Protein AF-A0A6Y6PSJ0-F1 (afdb_monomer)

Structure (mmCIF, N/CA/C/O backbone):
data_AF-A0A6Y6PSJ0-F1
#
_entry.id   AF-A0A6Y6PSJ0-F1
#
loop_
_atom_site.group_PDB
_atom_site.id
_atom_site.type_symbol
_atom_site.label_atom_id
_atom_site.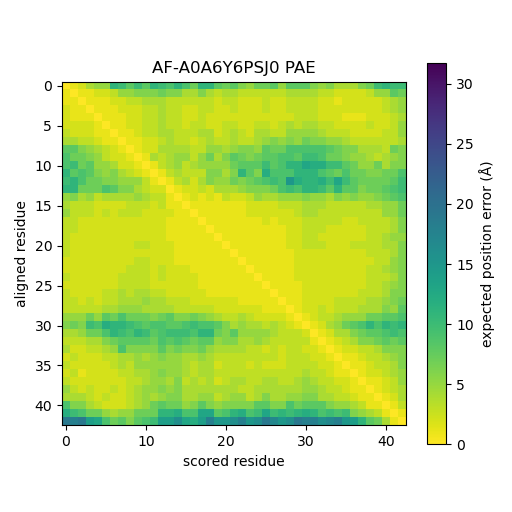label_alt_id
_atom_site.label_comp_id
_atom_site.label_asym_id
_atom_site.label_entity_id
_atom_site.label_seq_id
_atom_site.pdbx_PDB_ins_code
_atom_site.Cartn_x
_atom_site.Cartn_y
_atom_site.Cartn_z
_atom_site.occupancy
_atom_site.B_iso_or_equiv
_atom_site.auth_seq_id
_atom_site.auth_comp_id
_atom_site.auth_asym_id
_atom_site.auth_atom_id
_atom_site.pdbx_PDB_model_num
ATOM 1 N N . MET A 1 1 ? -14.806 6.598 8.989 1.00 87.00 1 MET A N 1
ATOM 2 C CA . MET A 1 1 ? -14.149 7.544 8.051 1.00 87.00 1 MET A CA 1
ATOM 3 C C . MET A 1 1 ? -13.681 6.758 6.831 1.00 87.00 1 MET A C 1
ATOM 5 O O . MET A 1 1 ? -13.478 5.557 6.978 1.00 87.00 1 MET A O 1
ATOM 9 N N . LYS A 1 2 ? -13.560 7.383 5.652 1.00 90.25 2 LYS A N 1
ATOM 10 C CA . LYS A 1 2 ? -13.086 6.722 4.425 1.00 90.25 2 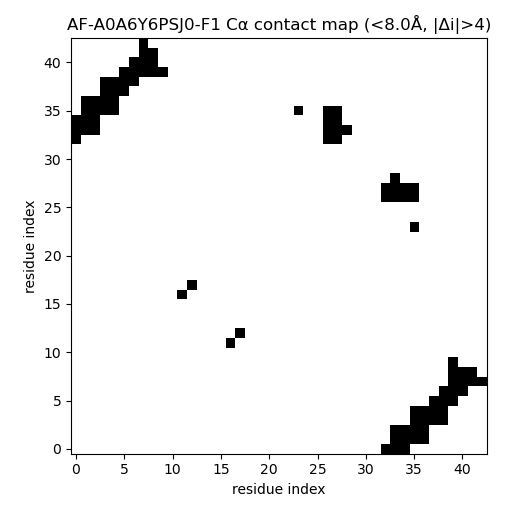LYS A CA 1
ATOM 11 C C . LYS A 1 2 ? -11.875 7.469 3.858 1.00 90.25 2 LYS A C 1
ATOM 13 O O . LYS A 1 2 ? -11.929 8.692 3.770 1.00 90.25 2 LYS A O 1
ATOM 18 N N . ILE A 1 3 ? -10.816 6.743 3.502 1.00 92.06 3 ILE A N 1
ATOM 19 C CA . ILE A 1 3 ? -9.589 7.273 2.885 1.00 92.06 3 ILE A CA 1
ATOM 20 C C . ILE A 1 3 ? -9.374 6.558 1.548 1.00 92.06 3 ILE A C 1
ATOM 22 O O . ILE A 1 3 ? -9.461 5.335 1.489 1.00 92.06 3 ILE A O 1
ATOM 26 N N . ALA A 1 4 ? -9.091 7.308 0.482 1.00 93.81 4 ALA A N 1
ATOM 27 C CA . ALA A 1 4 ? -8.756 6.757 -0.829 1.00 93.81 4 ALA A CA 1
ATOM 28 C C . ALA A 1 4 ? -7.314 7.125 -1.203 1.00 93.81 4 ALA A C 1
ATOM 30 O O . ALA A 1 4 ? -6.959 8.304 -1.217 1.00 93.81 4 ALA A O 1
ATOM 31 N N . PHE A 1 5 ? -6.500 6.118 -1.513 1.00 91.75 5 PHE A N 1
ATOM 32 C CA . PHE A 1 5 ? -5.143 6.262 -2.031 1.00 91.75 5 PHE A CA 1
ATOM 33 C C . PHE A 1 5 ? -5.196 6.184 -3.558 1.00 91.75 5 PHE A C 1
ATOM 35 O O . PHE A 1 5 ? -5.648 5.179 -4.106 1.00 91.75 5 PHE A O 1
ATOM 42 N N . ILE A 1 6 ? -4.762 7.244 -4.242 1.00 92.06 6 ILE A N 1
ATOM 43 C CA . ILE A 1 6 ? -4.767 7.330 -5.707 1.00 92.06 6 ILE A CA 1
ATOM 44 C C . ILE A 1 6 ? -3.361 7.604 -6.237 1.00 92.06 6 ILE A C 1
ATOM 46 O O . ILE A 1 6 ? -2.617 8.386 -5.644 1.00 92.06 6 ILE A O 1
ATOM 50 N N . GLY A 1 7 ? -3.003 6.981 -7.357 1.00 89.50 7 GLY A N 1
ATOM 51 C CA . GLY A 1 7 ? -1.714 7.199 -8.009 1.00 89.50 7 GLY A CA 1
ATOM 52 C C . GLY A 1 7 ? -1.663 6.648 -9.430 1.00 89.50 7 GLY A C 1
A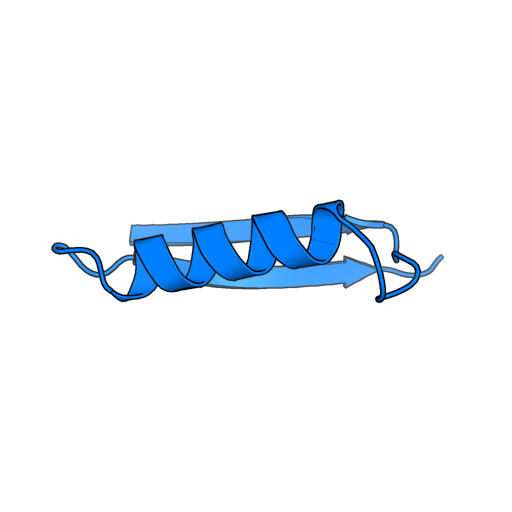TOM 53 O O . GLY A 1 7 ? -2.562 5.926 -9.869 1.00 89.50 7 GLY A O 1
ATOM 54 N N . GLU A 1 8 ? -0.602 6.990 -10.155 1.00 88.62 8 GLU A N 1
ATOM 55 C CA . GLU A 1 8 ? -0.266 6.294 -11.401 1.00 88.62 8 GLU A CA 1
ATOM 56 C C . GLU A 1 8 ? 0.137 4.844 -11.104 1.00 88.62 8 GLU A C 1
ATOM 58 O O . GLU A 1 8 ? 0.522 4.514 -9.980 1.00 88.62 8 GLU A O 1
ATOM 63 N N . ALA A 1 9 ? 0.018 3.970 -12.103 1.00 86.56 9 ALA A N 1
ATOM 64 C CA . ALA A 1 9 ? 0.418 2.577 -11.980 1.00 86.56 9 ALA A CA 1
ATOM 65 C C . ALA A 1 9 ? 1.884 2.439 -11.552 1.00 86.56 9 ALA A C 1
ATOM 67 O O . ALA A 1 9 ? 2.788 3.061 -12.110 1.00 86.56 9 ALA A O 1
ATOM 68 N N . VAL A 1 10 ? 2.097 1.587 -10.554 1.00 83.56 10 VAL A N 1
ATOM 69 C CA . VAL A 1 10 ? 3.405 1.277 -9.971 1.00 83.56 10 VAL A CA 1
ATOM 70 C C . VAL A 1 10 ? 3.812 -0.140 -10.359 1.00 83.56 10 VAL A C 1
ATOM 72 O O . VAL A 1 10 ? 2.986 -0.922 -10.830 1.00 83.56 10 VAL A O 1
ATOM 75 N N . SER A 1 11 ? 5.085 -0.489 -10.177 1.00 82.88 11 SER A N 1
ATOM 76 C CA . SER A 1 11 ? 5.602 -1.811 -10.552 1.00 82.88 11 SER A CA 1
ATOM 77 C C . SER A 1 11 ? 4.974 -2.964 -9.756 1.00 82.88 11 SER A C 1
ATOM 79 O O . SER A 1 11 ? 5.069 -4.110 -10.189 1.00 82.88 11 SER A O 1
ATOM 81 N N . GLY A 1 12 ? 4.351 -2.689 -8.605 1.00 78.69 12 GLY A N 1
ATOM 82 C CA . GLY A 1 12 ? 3.696 -3.683 -7.749 1.00 78.69 12 GLY A CA 1
ATOM 83 C C . GLY A 1 12 ? 4.655 -4.387 -6.785 1.00 78.69 12 GLY A C 1
ATOM 84 O O . GLY A 1 12 ? 4.219 -5.154 -5.930 1.00 78.69 12 GLY A O 1
ATOM 85 N N . PHE A 1 13 ? 5.955 -4.107 -6.895 1.00 77.31 13 PHE A N 1
ATOM 86 C CA . PHE A 1 13 ? 7.017 -4.676 -6.073 1.00 77.31 13 PHE A CA 1
ATOM 87 C C . PHE A 1 13 ? 8.022 -3.576 -5.737 1.00 77.31 13 PHE A C 1
ATOM 89 O O . PHE A 1 13 ? 8.944 -3.293 -6.505 1.00 77.31 13 PHE A O 1
ATOM 96 N N . GLY 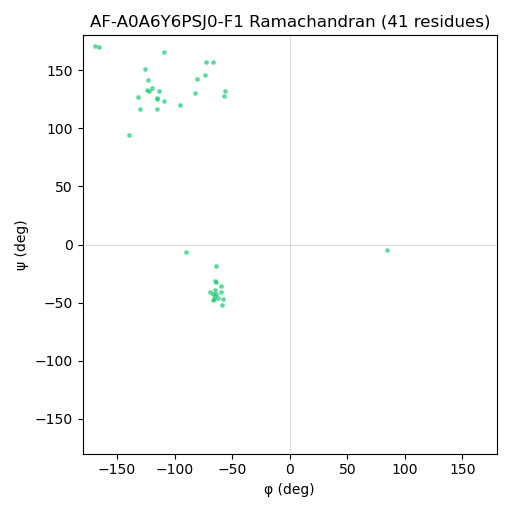A 1 14 ? 7.829 -2.948 -4.580 1.00 87.31 14 GLY A N 1
ATOM 97 C CA . GLY A 1 14 ? 8.650 -1.835 -4.134 1.00 87.31 14 GLY A CA 1
ATOM 98 C C . GLY A 1 14 ? 8.402 -1.450 -2.678 1.00 87.31 14 GLY A C 1
ATOM 99 O O . GLY A 1 14 ? 7.493 -1.938 -1.994 1.00 87.31 14 GLY A O 1
ATOM 100 N N . GLY A 1 15 ? 9.264 -0.560 -2.181 1.00 90.94 15 GLY A N 1
ATOM 101 C CA . GLY A 1 15 ? 9.141 -0.023 -0.826 1.00 90.94 15 GLY A CA 1
ATOM 102 C C . GLY A 1 15 ? 7.864 0.799 -0.648 1.00 90.94 15 GLY A C 1
ATOM 103 O O . GLY A 1 15 ? 7.264 0.776 0.422 1.00 90.94 15 GLY A O 1
ATOM 104 N N . MET A 1 16 ? 7.408 1.470 -1.708 1.00 89.62 16 MET A N 1
ATOM 105 C CA . MET A 1 16 ? 6.200 2.288 -1.668 1.00 89.62 16 MET A CA 1
ATOM 106 C C . MET A 1 16 ? 4.947 1.430 -1.466 1.00 89.62 16 MET A C 1
ATOM 108 O O . MET A 1 16 ? 4.162 1.708 -0.565 1.00 89.62 16 MET A O 1
ATOM 112 N N . GLU A 1 17 ? 4.788 0.351 -2.229 1.00 88.69 17 GLU A N 1
ATOM 113 C CA . GLU A 1 17 ? 3.674 -0.593 -2.108 1.00 88.69 17 GLU A CA 1
ATOM 114 C C . GLU A 1 17 ? 3.628 -1.220 -0.710 1.00 88.69 17 GLU A C 1
ATOM 116 O O . GLU A 1 17 ? 2.563 -1.319 -0.100 1.00 88.69 17 GLU A O 1
ATOM 121 N N . THR A 1 18 ? 4.801 -1.560 -0.168 1.00 93.06 18 THR A N 1
ATOM 122 C CA . THR A 1 18 ? 4.939 -2.108 1.188 1.00 93.06 18 THR A CA 1
ATOM 123 C C . THR A 1 18 ? 4.467 -1.110 2.246 1.00 93.06 18 THR A C 1
ATOM 125 O O . THR A 1 18 ? 3.702 -1.465 3.144 1.00 93.06 18 THR A O 1
ATOM 128 N N . VAL A 1 19 ? 4.887 0.155 2.137 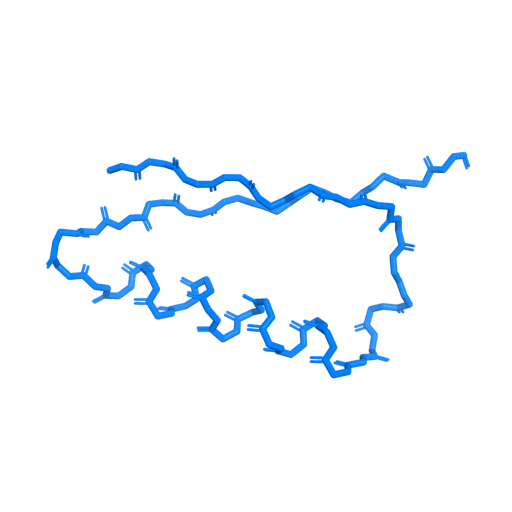1.00 94.44 19 VAL A N 1
ATOM 129 C CA . VAL A 1 19 ? 4.495 1.205 3.085 1.00 94.44 19 VAL A CA 1
ATOM 130 C C . VAL A 1 19 ? 3.000 1.495 2.996 1.00 94.44 19 VAL A C 1
ATOM 132 O O . VAL A 1 19 ? 2.339 1.539 4.033 1.00 94.44 19 VAL A O 1
ATOM 135 N N . ILE A 1 20 ? 2.445 1.655 1.790 1.00 92.62 20 ILE A N 1
ATOM 136 C CA . ILE A 1 20 ? 1.018 1.968 1.634 1.00 92.62 20 ILE A CA 1
ATOM 137 C C . ILE A 1 20 ? 0.161 0.811 2.166 1.00 92.62 20 ILE A C 1
ATOM 139 O O . ILE A 1 20 ? -0.790 1.054 2.907 1.00 92.62 20 ILE A O 1
ATOM 143 N N . SER A 1 21 ? 0.532 -0.439 1.871 1.00 91.44 21 SER A N 1
ATOM 144 C CA . SER A 1 21 ? -0.146 -1.623 2.411 1.00 91.44 21 SER A CA 1
ATOM 145 C C . SER A 1 21 ? -0.147 -1.640 3.946 1.00 91.44 21 SER A C 1
ATOM 147 O O . SER A 1 21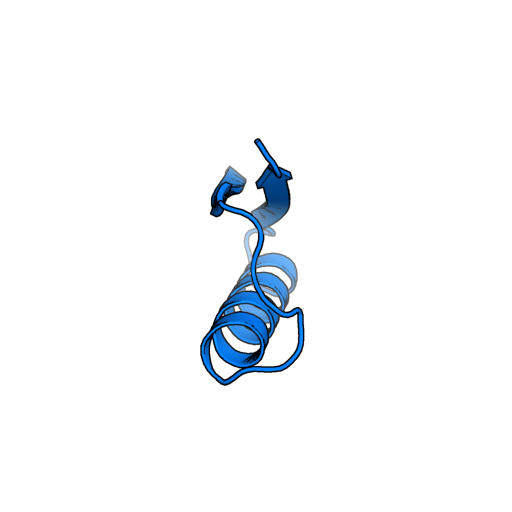 ? -1.195 -1.808 4.573 1.00 91.44 21 SER A O 1
ATOM 149 N N . ASN A 1 22 ? 1.003 -1.368 4.573 1.00 94.75 22 ASN A N 1
ATOM 150 C CA . ASN A 1 22 ? 1.111 -1.346 6.032 1.00 94.75 22 ASN A CA 1
ATOM 151 C C . ASN A 1 22 ? 0.266 -0.228 6.674 1.00 94.75 22 ASN A C 1
ATOM 153 O O . ASN A 1 22 ? -0.373 -0.428 7.709 1.00 94.75 22 ASN A O 1
ATOM 157 N N . VAL A 1 23 ? 0.230 0.952 6.048 1.00 93.50 23 VAL A N 1
ATOM 158 C CA . VAL A 1 23 ? -0.587 2.086 6.506 1.00 93.50 23 VAL A CA 1
ATOM 159 C C . VAL A 1 23 ? -2.080 1.765 6.415 1.00 93.50 23 VAL A C 1
ATOM 161 O O . VAL A 1 23 ? -2.809 2.012 7.375 1.00 93.50 23 VAL A O 1
ATOM 164 N N . ILE A 1 24 ? -2.530 1.170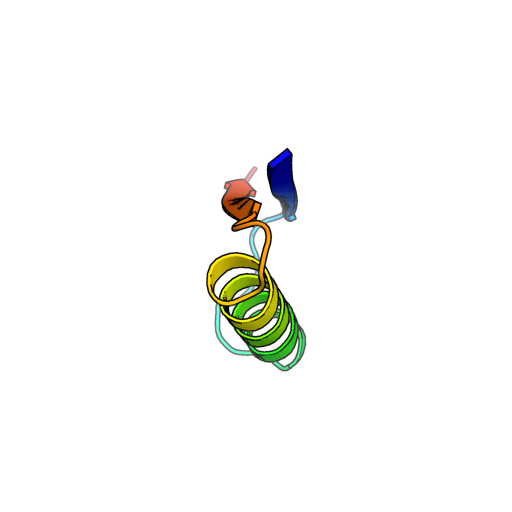 5.307 1.00 93.75 24 ILE A N 1
ATOM 165 C CA . ILE A 1 24 ? -3.924 0.741 5.124 1.00 93.75 24 ILE A CA 1
ATOM 166 C C . ILE A 1 24 ? -4.324 -0.255 6.212 1.00 93.75 24 ILE A C 1
ATOM 168 O O . ILE A 1 24 ? -5.288 -0.014 6.937 1.00 93.75 24 ILE A O 1
ATOM 172 N N . HIS A 1 25 ? -3.533 -1.312 6.404 1.00 93.62 25 HIS A N 1
ATOM 173 C CA . HIS A 1 25 ? -3.807 -2.305 7.441 1.00 93.62 25 HIS A CA 1
ATOM 174 C C . HIS A 1 25 ? -3.838 -1.702 8.848 1.00 93.62 25 HIS A C 1
ATOM 176 O O . HIS A 1 25 ? -4.636 -2.121 9.688 1.00 93.62 25 HIS A O 1
ATOM 182 N N . THR A 1 26 ? -2.995 -0.708 9.121 1.00 94.38 26 THR A N 1
ATOM 183 C CA . THR A 1 26 ? -2.999 -0.014 10.413 1.00 94.38 26 THR A CA 1
ATOM 184 C C . THR A 1 26 ? -4.292 0.780 10.607 1.00 94.38 26 THR A C 1
ATOM 186 O O . THR A 1 26 ? -4.892 0.729 11.681 1.00 94.38 26 THR A O 1
ATOM 189 N N . PHE A 1 27 ? -4.764 1.480 9.574 1.00 93.06 27 PHE A N 1
ATOM 190 C CA . PHE A 1 27 ? -5.999 2.262 9.639 1.00 93.06 27 PHE A CA 1
ATOM 191 C C . PHE A 1 27 ? -7.259 1.398 9.749 1.00 93.06 27 PHE A C 1
ATOM 193 O O . PHE A 1 27 ? -8.142 1.711 10.554 1.00 93.06 27 PHE A O 1
ATOM 200 N N . GLU A 1 28 ? -7.331 0.290 9.018 1.00 90.62 28 GLU A N 1
ATOM 201 C CA . GLU A 1 28 ? -8.468 -0.638 9.073 1.00 90.62 28 GLU A CA 1
ATOM 202 C C . GLU A 1 28 ? -8.621 -1.319 10.439 1.00 90.62 28 GLU A C 1
ATOM 204 O O . GLU A 1 28 ? -9.741 -1.589 10.884 1.00 90.62 28 GLU A O 1
ATOM 209 N N . ASN A 1 29 ? -7.501 -1.551 11.129 1.00 91.62 29 ASN A N 1
ATOM 210 C CA . ASN A 1 29 ? -7.467 -2.149 12.464 1.00 91.62 29 ASN A CA 1
ATOM 211 C C . ASN A 1 29 ? -7.534 -1.116 13.603 1.00 91.62 29 ASN A C 1
ATOM 213 O O . ASN A 1 29 ? -7.638 -1.496 14.770 1.00 91.62 29 ASN A O 1
ATOM 217 N N . SER A 1 30 ? -7.485 0.183 13.292 1.00 89.75 30 SER A N 1
ATOM 218 C CA . SER A 1 30 ? -7.611 1.249 14.290 1.00 89.75 30 SER A CA 1
ATOM 219 C C . SER A 1 30 ? -9.054 1.390 14.804 1.00 89.75 30 SER A C 1
ATOM 221 O O . SER A 1 30 ? -10.015 0.978 14.151 1.00 89.75 30 SER A O 1
ATOM 223 N N . SER A 1 31 ? -9.224 1.963 16.000 1.00 86.88 31 SER A N 1
ATOM 224 C CA . SER A 1 31 ? -10.537 2.338 16.542 1.00 86.88 31 SER A CA 1
ATOM 225 C C . S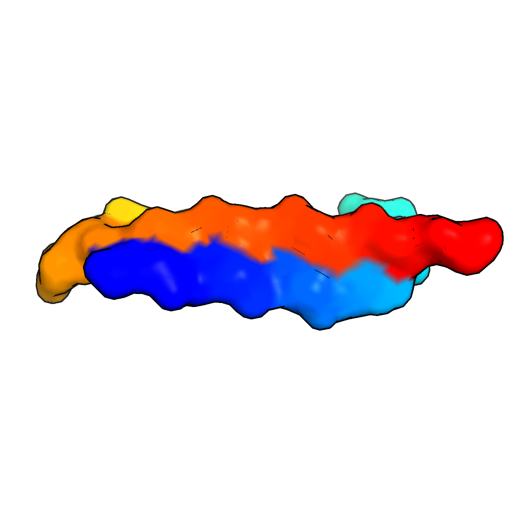ER A 1 31 ? -10.599 3.861 16.687 1.00 86.88 31 SER A C 1
ATOM 227 O O . SER A 1 31 ? -9.816 4.411 17.465 1.00 86.88 31 SER A O 1
ATOM 229 N N . PRO A 1 32 ? -11.497 4.559 15.967 1.00 83.50 32 PRO A N 1
ATOM 230 C CA . PRO A 1 32 ? -12.567 4.027 15.117 1.00 83.50 32 PRO A CA 1
ATOM 231 C C . PRO A 1 32 ? -12.054 3.433 13.796 1.00 83.50 32 PRO A C 1
ATOM 233 O O . PRO A 1 32 ? -11.130 3.973 13.199 1.00 83.50 32 PRO A O 1
ATOM 236 N N . LYS A 1 33 ? -12.708 2.370 13.303 1.00 84.75 33 LYS A N 1
ATOM 237 C CA . LYS A 1 33 ? -12.349 1.732 12.025 1.00 84.75 33 LYS A CA 1
ATOM 238 C C . LYS A 1 33 ? -12.403 2.734 10.872 1.00 84.75 33 LYS A C 1
ATOM 240 O O . LYS A 1 33 ? -13.421 3.408 10.656 1.00 84.75 33 LYS A O 1
ATOM 245 N N . ILE A 1 34 ? -11.318 2.802 10.109 1.00 91.44 34 ILE A N 1
ATOM 246 C CA . ILE A 1 34 ? -11.210 3.622 8.905 1.00 91.44 34 ILE A CA 1
ATOM 247 C C . ILE A 1 34 ? -11.196 2.683 7.704 1.00 91.44 34 ILE A C 1
ATOM 249 O O . ILE A 1 34 ? -10.367 1.787 7.634 1.00 91.44 34 ILE A O 1
ATOM 253 N N . ASN A 1 35 ? -12.132 2.879 6.776 1.00 90.38 35 ASN A N 1
ATOM 254 C CA . ASN A 1 35 ? -12.163 2.115 5.533 1.00 90.38 35 ASN A CA 1
ATOM 255 C C . ASN A 1 35 ? -11.185 2.739 4.530 1.00 90.38 35 ASN A C 1
ATOM 257 O O . ASN A 1 35 ? -11.235 3.956 4.305 1.00 90.38 35 ASN A O 1
ATOM 261 N N . CYS A 1 36 ? -10.333 1.923 3.923 1.00 90.88 36 CYS A N 1
ATOM 262 C CA . CYS A 1 36 ? -9.306 2.362 2.993 1.00 90.88 36 CYS A CA 1
ATOM 263 C C . CYS A 1 36 ? -9.518 1.720 1.619 1.00 90.88 36 CYS A C 1
ATOM 265 O O . CYS A 1 36 ? -9.763 0.527 1.508 1.00 90.88 36 CYS A O 1
ATOM 267 N N . GLU A 1 37 ? -9.408 2.514 0.557 1.00 89.25 37 GLU A N 1
ATOM 268 C CA . GLU A 1 37 ? -9.452 2.030 -0.828 1.00 89.25 37 GLU A CA 1
ATOM 269 C C . GLU A 1 37 ? -8.213 2.505 -1.585 1.00 89.25 37 GLU A C 1
ATOM 271 O O . GLU A 1 37 ? -7.658 3.563 -1.281 1.00 89.25 37 GLU A O 1
ATOM 276 N N . MET A 1 38 ? -7.781 1.732 -2.577 1.00 86.38 38 MET A N 1
ATOM 277 C CA . MET A 1 38 ? -6.581 2.006 -3.360 1.00 86.38 38 MET A CA 1
ATOM 278 C C . MET A 1 38 ? -6.902 1.881 -4.849 1.00 86.38 38 MET A C 1
ATOM 280 O O . MET A 1 38 ? -7.423 0.857 -5.288 1.00 86.38 38 MET A O 1
ATOM 284 N N . PHE A 1 39 ? -6.583 2.922 -5.616 1.00 86.38 39 PHE A N 1
ATOM 285 C CA . PHE A 1 39 ? -6.815 2.975 -7.056 1.00 86.38 39 PHE A CA 1
ATOM 286 C C . PHE A 1 39 ? -5.542 3.418 -7.774 1.00 86.38 39 PHE A C 1
ATOM 288 O O . PHE A 1 39 ? -5.077 4.545 -7.599 1.00 86.38 39 PHE A O 1
ATOM 295 N N . PHE A 1 40 ? -5.003 2.534 -8.608 1.00 84.62 40 PHE A N 1
ATOM 296 C CA . PHE A 1 40 ? -3.882 2.845 -9.486 1.00 84.62 40 PHE A CA 1
ATOM 297 C C . PHE A 1 40 ? -4.331 2.799 -10.938 1.00 84.62 40 PHE A C 1
ATOM 299 O O . PHE A 1 40 ? -4.994 1.851 -11.359 1.00 84.62 40 PHE A O 1
ATOM 306 N N . PHE A 1 41 ? -3.968 3.829 -11.696 1.00 80.81 41 PHE A N 1
ATOM 307 C CA . PHE A 1 41 ? -4.396 3.992 -13.080 1.00 80.81 41 PHE A CA 1
ATOM 308 C C . PHE A 1 41 ? -3.189 3.909 -14.021 1.00 80.81 41 PHE A C 1
ATOM 310 O O . PHE A 1 41 ? -2.216 4.647 -13.854 1.00 80.81 41 PHE A O 1
ATOM 317 N N . CYS A 1 42 ? -3.254 3.021 -15.017 1.00 74.75 42 CYS A N 1
ATOM 318 C CA . CYS A 1 42 ? -2.380 3.083 -16.191 1.00 74.75 42 CYS A CA 1
ATOM 319 C C . CYS A 1 42 ? -2.948 4.120 -17.171 1.00 74.75 42 CYS A C 1
ATOM 321 O O . CYS A 1 42 ? -4.170 4.214 -17.313 1.00 74.75 42 CYS A O 1
ATOM 323 N N . ARG A 1 43 ? -2.079 4.878 -17.843 1.00 66.19 43 ARG A N 1
ATOM 324 C CA . ARG A 1 43 ? -2.465 5.649 -19.033 1.00 66.19 43 ARG A CA 1
ATOM 325 C C . ARG A 1 43 ? -2.596 4.753 -20.255 1.00 66.19 43 ARG A C 1
ATOM 327 O O . ARG A 1 43 ? -1.818 3.777 -20.340 1.00 66.19 43 ARG A O 1
#

Foldseek 3Di:
DEEEAEEADDPCDDPVVVVVVVVQVVQCPDVVGYHYYYDYDYD

Organism: Salmonella enterica (NCBI:txid28901)

Mean predicted aligned error: 4.04 Å

Radius of gyration: 11.32 Å; Cα contacts (8 Å, |Δi|>4): 45; chains: 1; bounding box: 23×12×36 Å

Nearest PDB structures (foldseek):
  6y6g-assembly1_A  TM=9.458E-01  e=1.573E-05  Salmonella enterica subsp. enterica serovar Typhimurium str. LT2
  6mmt-assembly1_C  TM=5.731E-01  e=1.361E+00  Rattus norvegicus
  2x7m-assembly1_A  TM=5.700E-01  e=2.063E+00  Methanopyrus kandleri AV19
  5hia-assembly1_D  TM=6.179E-01  e=3.851E+00  Homo sapiens
  7eos-assembly1_A  TM=5.445E-01  e=3.593E+00  Homo sapiens

pLDDT: mean 88.22, std 5.82, range [66.19, 94.75]

Sequence (43 aa):
MKIAFIGEAVSGFGGMETVISNVIHTFENSSPKINCEMFFFCR

Secondary structure (DSSP, 8-state):
-EEEEEEE---SSSHHHHHHHHHHHHHHHSSS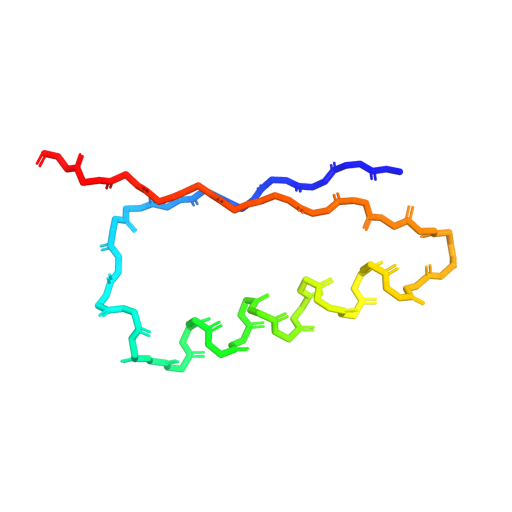--EEEEEEE--

Solvent-accessible surface area (backbone atoms only — not comparable to full-atom values): 2696 Å² total; per-residue (Å²): 98,80,48,76,50,76,47,68,61,71,92,83,76,53,72,64,57,53,49,53,52,52,52,44,56,52,38,50,72,35,88,77,56,27,49,70,48,79,49,66,46,77,133